Protein AF-A0A1I5MAY7-F1 (afdb_monomer)

Sequence (101 aa):
MLLPGTEEQGVTHSQCLELLASVEDTIDFFVSGLTYLIHAQSQKAQPDLQLIAQWQAMDSEAFDLQYSLLDASVETYQQVLETYRQRSRELRLVVDRYMAA

Foldseek 3Di:
DAAPCCVVVVNDPVNRVVLVVLLVVLLVLLLVLLVVVLVLQVPDPDHDVVVNVVSVVVNVVSVVVVVVCPRDHPVVSVVSSVVSVVSSVVSVVVSVVSVVD

Secondary structure (DSSP, 8-state):
-PPTTTTTTT--HHHHHHHHHHHHHHHHHHHHHHHHHHHHHHTSSS--HHHHHHHHHHHHHHHHHHHHTTT--HHHHHHHHHHHHHHHHHHHHHHHHHHT-

Organism: NCBI:txid289003

Radius of gyration: 16.2 Å; Cα contacts (8 Å, |Δi|>4): 71; chains: 1; bounding box: 39×17×43 Å

Mean predicted aligned error: 3.76 Å

Solvent-accessible surface area (backbone atoms only — not comparable to full-atom values): 5623 Å² total; per-residue (Å²): 137,80,53,50,64,27,79,85,68,69,50,48,71,65,57,50,50,52,49,53,52,52,34,51,56,37,49,52,52,37,44,51,50,41,54,49,47,43,52,58,44,64,68,40,99,75,53,58,64,68,60,38,50,52,44,51,50,54,44,50,53,54,55,55,45,61,66,64,48,78,83,38,36,48,66,55,52,52,53,49,36,55,53,38,50,52,52,35,56,57,48,46,62,53,50,54,54,63,76,76,105

pLDDT: mean 93.21, std 6.05, range [62.72, 98.31]

Nearest PDB structures (foldseek):
  2odm-assembly1_A  TM=4.596E-01  e=2.972E+00  Staphylococcus aureus subsp. aureus MW2
  4atm-assembly1_A-2  TM=4.513E-01  e=3.147E+00  Homo sapiens

Structure (mmCIF, N/CA/C/O backbone):
data_AF-A0A1I5MAY7-F1
#
_entry.id   AF-A0A1I5MAY7-F1
#
loop_
_atom_site.group_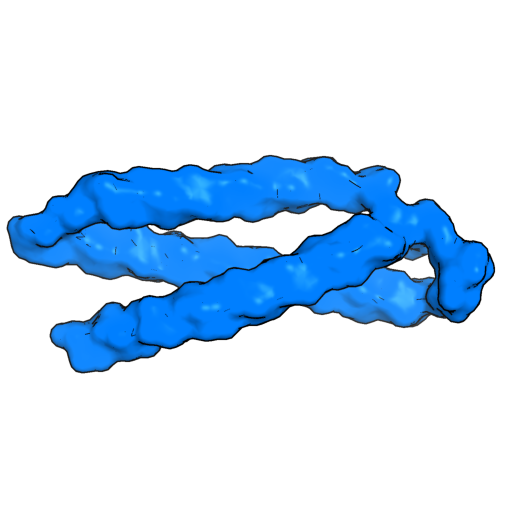PDB
_atom_site.id
_atom_site.type_symbol
_atom_site.label_atom_id
_atom_site.label_alt_id
_atom_site.label_comp_id
_atom_site.label_asym_id
_atom_site.label_entity_id
_atom_site.label_seq_id
_atom_site.pdbx_PDB_ins_code
_atom_site.Cartn_x
_atom_site.Cartn_y
_atom_site.Cartn_z
_atom_site.occupancy
_atom_site.B_iso_or_equiv
_atom_site.auth_seq_id
_atom_site.auth_comp_id
_atom_site.auth_asym_id
_atom_site.auth_atom_id
_atom_site.pdbx_PDB_model_num
ATOM 1 N N . MET A 1 1 ? -7.350 -6.923 22.723 1.00 62.72 1 MET A N 1
ATOM 2 C CA . MET A 1 1 ? -7.081 -5.471 22.728 1.00 62.72 1 MET A CA 1
ATOM 3 C C . MET A 1 1 ? -8.196 -4.796 21.946 1.00 62.72 1 MET A C 1
ATOM 5 O O . MET A 1 1 ? -8.548 -5.317 20.895 1.00 62.72 1 MET A O 1
ATOM 9 N N . LEU A 1 2 ? -8.819 -3.749 22.486 1.00 76.56 2 LEU A N 1
ATOM 10 C CA . LEU A 1 2 ? -9.789 -2.921 21.761 1.00 76.56 2 LEU A CA 1
ATOM 11 C C . LEU A 1 2 ? -9.076 -1.629 21.367 1.00 76.56 2 LEU A C 1
ATOM 13 O O . LEU A 1 2 ? -8.377 -1.055 22.200 1.00 76.56 2 LEU A O 1
ATOM 17 N N . LEU A 1 3 ? -9.223 -1.208 20.113 1.00 82.38 3 LEU A N 1
ATOM 18 C CA . LEU A 1 3 ? -8.671 0.060 19.648 1.00 82.38 3 LEU A CA 1
ATOM 19 C C . LEU A 1 3 ? -9.374 1.244 20.345 1.00 82.38 3 LEU A C 1
ATOM 21 O O . LEU A 1 3 ? -10.572 1.154 20.655 1.00 82.38 3 LEU A O 1
ATOM 25 N N . PRO A 1 4 ? -8.676 2.370 20.572 1.00 86.81 4 PRO A N 1
ATOM 26 C CA . PRO A 1 4 ? -9.302 3.611 21.019 1.00 86.81 4 PRO A CA 1
ATOM 27 C C . PRO A 1 4 ? -10.483 4.015 20.116 1.00 86.81 4 PRO A C 1
ATOM 29 O O . PRO A 1 4 ? -10.396 3.922 18.891 1.00 86.81 4 PRO A O 1
ATOM 32 N N . GLY A 1 5 ? -11.595 4.456 20.715 1.00 82.44 5 GLY A N 1
ATOM 33 C CA . GLY A 1 5 ? -12.808 4.876 19.991 1.00 82.44 5 GLY A CA 1
ATOM 34 C C . GLY A 1 5 ? -13.773 3.746 19.596 1.00 82.44 5 GLY A C 1
ATOM 35 O O . GLY A 1 5 ? -14.810 4.012 18.992 1.00 82.44 5 GLY A O 1
ATOM 36 N N . THR A 1 6 ? -13.480 2.488 19.956 1.00 82.88 6 THR A N 1
ATOM 37 C CA . THR A 1 6 ? -14.380 1.341 19.701 1.00 82.88 6 THR A CA 1
ATOM 38 C C . THR A 1 6 ? -15.768 1.512 20.328 1.00 82.88 6 THR A C 1
ATOM 40 O O . THR A 1 6 ? -16.764 1.232 19.666 1.00 82.88 6 THR A O 1
ATOM 43 N N . GLU A 1 7 ? -15.854 2.003 21.568 1.00 79.38 7 GLU A N 1
ATOM 44 C CA . GLU A 1 7 ? -17.130 2.198 22.279 1.00 79.38 7 GLU A CA 1
ATOM 45 C C . GLU A 1 7 ? -18.003 3.283 21.631 1.00 79.38 7 GLU A C 1
ATOM 47 O O . GLU A 1 7 ? -19.201 3.083 21.441 1.00 79.38 7 GLU A O 1
ATOM 52 N N . GLU A 1 8 ? -17.395 4.402 21.231 1.00 84.69 8 GLU A N 1
ATOM 53 C CA . GLU A 1 8 ? -18.079 5.543 20.604 1.00 84.69 8 GLU A CA 1
ATOM 54 C C . GLU A 1 8 ? -18.667 5.186 19.235 1.00 84.69 8 GLU A C 1
ATOM 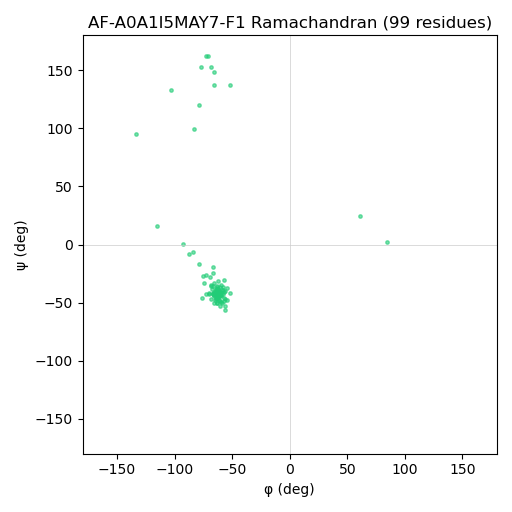56 O O . GLU A 1 8 ? -19.733 5.672 18.859 1.00 84.69 8 GLU A O 1
ATOM 61 N N . GLN A 1 9 ? -17.992 4.297 18.503 1.00 82.50 9 GLN A N 1
ATOM 62 C CA . GLN A 1 9 ? -18.430 3.817 17.195 1.00 82.50 9 GLN A CA 1
ATOM 63 C C . GLN A 1 9 ? -19.273 2.532 17.260 1.00 82.50 9 GLN A C 1
ATOM 65 O O . GLN A 1 9 ? -19.680 2.012 16.220 1.00 82.50 9 GLN A O 1
ATOM 70 N N . GLY A 1 10 ? -19.535 1.992 18.457 1.00 86.00 10 GLY A N 1
ATOM 71 C CA . GLY A 1 10 ? -20.259 0.728 18.624 1.00 86.00 10 GLY A CA 1
ATOM 72 C C . GLY A 1 10 ? -19.562 -0.472 17.967 1.00 86.00 10 GLY A C 1
ATOM 73 O O . GLY A 1 10 ? -20.223 -1.445 17.601 1.00 86.00 10 GLY A O 1
ATOM 74 N N . VAL A 1 11 ? -18.239 -0.402 17.789 1.00 87.62 11 VAL A N 1
ATOM 75 C CA . VAL A 1 11 ? -17.436 -1.449 17.152 1.00 87.62 11 VAL A CA 1
ATOM 76 C C . VAL A 1 11 ? -17.191 -2.570 18.153 1.00 87.62 11 VAL A C 1
ATOM 78 O O . VAL A 1 11 ? -16.592 -2.385 19.213 1.00 87.62 11 VAL A O 1
ATOM 81 N N . THR A 1 12 ? -17.642 -3.767 17.799 1.00 90.94 12 THR A N 1
ATOM 82 C CA . THR A 1 12 ? -17.429 -4.974 18.603 1.00 90.94 12 THR A CA 1
ATOM 83 C C . THR A 1 12 ? -15.968 -5.427 18.568 1.00 90.94 12 THR A C 1
ATOM 85 O O . THR A 1 12 ? -15.201 -5.090 17.665 1.00 90.94 12 THR A O 1
ATOM 88 N N . HIS A 1 13 ? -15.575 -6.270 19.527 1.00 88.31 13 HIS A N 1
ATOM 89 C CA . HIS A 1 13 ? -14.219 -6.818 19.557 1.00 88.31 13 HIS A CA 1
ATOM 90 C C . HIS A 1 13 ? -13.856 -7.602 18.284 1.00 88.31 13 HIS A C 1
ATOM 92 O O . HIS A 1 13 ? -12.743 -7.457 17.788 1.00 88.31 13 HIS A O 1
ATOM 98 N N . SER A 1 14 ? -14.787 -8.381 17.721 1.00 90.81 14 SER A N 1
ATOM 99 C CA . SER A 1 14 ? -14.547 -9.128 16.479 1.00 90.81 14 SER A CA 1
ATOM 100 C C . SER A 1 14 ? -14.347 -8.202 15.282 1.00 90.81 14 SER A C 1
ATOM 102 O O . SER A 1 14 ? -13.397 -8.389 14.532 1.00 90.81 14 SER A O 1
ATOM 104 N N . GLN A 1 15 ? -15.167 -7.155 15.149 1.00 92.38 15 GLN A N 1
ATOM 105 C CA . GLN A 1 15 ? -15.007 -6.153 14.088 1.00 92.38 15 GLN A CA 1
ATOM 106 C C . GLN A 1 15 ? -13.676 -5.400 14.208 1.00 92.38 15 GLN A C 1
ATOM 108 O O . GLN A 1 15 ? -13.048 -5.085 13.202 1.00 92.38 15 GLN A O 1
ATOM 113 N N . CYS A 1 16 ? -13.217 -5.143 15.436 1.00 91.62 16 CYS A N 1
ATOM 114 C CA . CYS A 1 16 ? -11.902 -4.560 15.679 1.00 91.62 16 CYS A CA 1
ATOM 115 C C . CYS A 1 16 ? -10.773 -5.483 15.186 1.00 91.62 16 CYS A C 1
ATOM 117 O O . CYS A 1 16 ? -9.840 -5.007 14.550 1.00 91.62 16 CYS A O 1
ATOM 119 N N . LEU A 1 17 ? -10.859 -6.792 15.446 1.00 92.38 17 LEU A N 1
ATOM 120 C CA . LEU A 1 17 ? -9.868 -7.765 14.967 1.00 92.38 17 LEU A CA 1
ATOM 121 C C . LEU A 1 17 ? -9.885 -7.903 13.439 1.00 92.38 17 LEU A C 1
ATOM 123 O O . LEU A 1 17 ? -8.826 -7.939 12.822 1.00 92.38 17 LEU A O 1
ATOM 127 N N . GLU A 1 18 ? -11.068 -7.932 12.825 1.00 95.19 18 GLU A N 1
ATOM 128 C CA . GLU A 1 18 ? -11.214 -7.966 11.364 1.00 95.19 18 GLU A CA 1
ATOM 129 C C . GLU A 1 18 ? -10.631 -6.715 10.699 1.00 95.19 18 GLU A C 1
ATOM 131 O O . GLU A 1 18 ? -10.009 -6.814 9.641 1.00 95.19 18 GLU A O 1
ATOM 136 N N . LEU A 1 19 ? -10.806 -5.542 11.318 1.00 95.12 19 LEU A N 1
ATOM 137 C CA . LEU A 1 19 ? -10.225 -4.289 10.842 1.00 95.12 19 LEU A CA 1
ATOM 138 C C . LEU A 1 19 ? -8.694 -4.317 10.912 1.00 95.12 19 LEU A C 1
ATOM 140 O O . LEU A 1 19 ? -8.050 -3.977 9.923 1.00 95.12 19 LEU A O 1
ATOM 144 N N . LEU A 1 20 ? -8.128 -4.748 12.047 1.00 93.31 20 LEU A N 1
ATOM 145 C CA . LEU A 1 20 ? -6.680 -4.903 12.222 1.00 93.31 20 LEU A CA 1
ATOM 146 C C . LEU A 1 20 ? -6.095 -5.834 11.155 1.00 93.31 20 LEU A C 1
ATOM 148 O O . LEU A 1 20 ? -5.205 -5.423 10.414 1.00 93.31 20 LEU A O 1
ATOM 152 N N . ALA A 1 21 ? -6.664 -7.036 11.020 1.00 94.38 21 ALA A N 1
ATOM 153 C CA . ALA A 1 21 ? -6.230 -8.018 10.029 1.00 94.38 21 ALA A CA 1
ATOM 154 C C . ALA A 1 21 ? -6.370 -7.484 8.596 1.00 94.38 21 ALA A C 1
ATOM 156 O O . ALA A 1 21 ? -5.467 -7.628 7.784 1.00 94.38 21 ALA A O 1
ATOM 157 N N . SER A 1 22 ? -7.472 -6.792 8.288 1.00 96.25 22 SER A N 1
ATOM 158 C CA . SER A 1 22 ? -7.675 -6.202 6.960 1.00 96.25 22 SER A CA 1
ATOM 159 C C . SER A 1 22 ? -6.639 -5.129 6.630 1.00 96.25 22 SER A C 1
ATOM 161 O O . SER A 1 22 ? -6.249 -5.004 5.468 1.00 96.25 22 SER A O 1
ATOM 163 N N . VAL A 1 23 ? -6.240 -4.313 7.611 1.00 95.94 23 VAL A N 1
ATOM 164 C CA . VAL A 1 23 ? -5.200 -3.291 7.428 1.00 95.94 23 VAL A CA 1
ATOM 165 C C . VAL A 1 23 ? -3.845 -3.948 7.209 1.00 95.94 23 VAL A C 1
ATOM 167 O O . VAL A 1 23 ? -3.175 -3.585 6.245 1.00 95.94 23 VAL A O 1
ATOM 170 N N . GLU A 1 24 ? -3.488 -4.930 8.037 1.00 94.06 24 GLU A N 1
ATOM 171 C CA . GLU A 1 24 ? -2.252 -5.709 7.905 1.00 94.06 24 GLU A CA 1
ATOM 172 C C . GLU A 1 24 ? -2.162 -6.366 6.520 1.00 94.06 24 GLU A C 1
ATOM 174 O O . GLU A 1 24 ? -1.273 -6.020 5.745 1.00 94.06 24 GLU A O 1
ATOM 179 N N . ASP A 1 25 ? -3.163 -7.165 6.132 1.00 95.75 25 ASP A N 1
ATOM 180 C CA . ASP A 1 25 ? -3.216 -7.839 4.827 1.00 95.75 25 ASP A CA 1
ATOM 181 C C . ASP A 1 25 ? -3.112 -6.853 3.648 1.00 95.75 25 ASP A C 1
ATOM 183 O O . ASP A 1 25 ? -2.476 -7.131 2.627 1.00 95.75 25 ASP A O 1
ATOM 187 N N . THR A 1 26 ? -3.763 -5.688 3.757 1.00 97.06 26 THR A N 1
ATOM 188 C CA . THR A 1 26 ? -3.760 -4.688 2.679 1.00 97.06 26 THR A CA 1
ATOM 189 C C . THR A 1 26 ? -2.400 -3.996 2.562 1.00 97.06 26 THR A C 1
ATOM 191 O O . THR A 1 26 ? -1.928 -3.7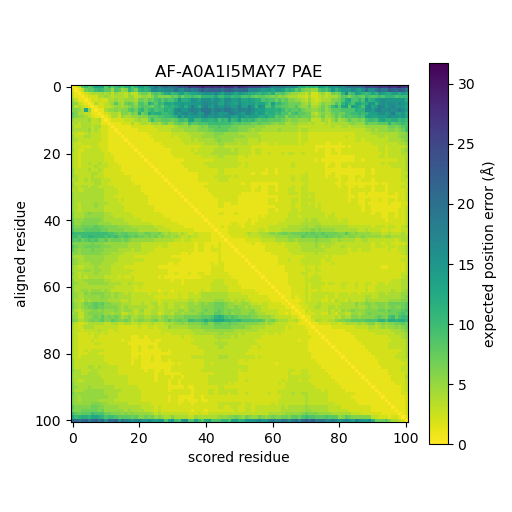80 1.442 1.00 97.06 26 THR A O 1
ATOM 194 N N . ILE A 1 27 ? -1.769 -3.637 3.684 1.00 96.00 27 ILE A N 1
ATOM 195 C CA . ILE A 1 27 ? -0.433 -3.025 3.684 1.00 96.00 27 ILE A CA 1
ATOM 196 C C . ILE A 1 27 ? 0.605 -4.041 3.199 1.00 96.00 27 ILE A C 1
ATOM 198 O O . ILE A 1 27 ? 1.416 -3.703 2.338 1.00 96.00 27 ILE A O 1
ATOM 202 N N . ASP A 1 28 ? 0.530 -5.292 3.649 1.00 94.81 28 ASP A N 1
ATOM 203 C CA . ASP A 1 28 ? 1.449 -6.354 3.232 1.00 94.81 28 ASP A CA 1
ATOM 204 C C . ASP A 1 28 ? 1.346 -6.649 1.734 1.00 94.81 28 ASP A C 1
ATOM 206 O O . ASP A 1 28 ? 2.365 -6.806 1.049 1.00 94.81 28 ASP A O 1
ATOM 210 N N . PHE A 1 29 ? 0.126 -6.664 1.186 1.00 95.38 29 PHE A N 1
ATOM 211 C CA . PHE A 1 29 ? -0.080 -6.780 -0.257 1.00 95.38 29 PHE A CA 1
ATOM 212 C C . PHE A 1 29 ? 0.569 -5.614 -1.018 1.00 95.38 29 PHE A C 1
ATOM 214 O O . PHE A 1 29 ? 1.228 -5.824 -2.041 1.00 95.38 29 PHE A O 1
ATOM 221 N N . PHE A 1 30 ? 0.406 -4.388 -0.518 1.00 97.25 30 PHE A N 1
ATOM 222 C CA . PHE A 1 30 ? 0.988 -3.189 -1.117 1.00 97.25 30 PHE A CA 1
ATOM 223 C C . PHE A 1 30 ? 2.525 -3.222 -1.103 1.00 97.25 30 PHE A C 1
ATOM 225 O O . PHE A 1 30 ? 3.150 -3.062 -2.155 1.00 97.25 30 PHE A O 1
ATOM 232 N N . VAL A 1 31 ? 3.129 -3.505 0.053 1.00 96.75 31 VAL A N 1
ATOM 233 C CA . VAL A 1 31 ? 4.586 -3.629 0.248 1.00 96.75 31 VAL A CA 1
ATOM 234 C C . VAL A 1 31 ? 5.170 -4.739 -0.627 1.00 96.75 31 VAL A C 1
ATOM 236 O O . VAL A 1 31 ? 6.168 -4.542 -1.325 1.00 96.75 31 VAL A O 1
ATOM 239 N N . SER A 1 32 ? 4.506 -5.896 -0.685 1.00 96.62 32 SER A N 1
ATOM 240 C CA . SER A 1 32 ? 4.929 -7.008 -1.545 1.00 96.62 32 SER A CA 1
ATOM 241 C C . SER A 1 32 ? 4.901 -6.627 -3.029 1.00 96.62 32 SER A C 1
ATOM 243 O O . SER A 1 32 ? 5.825 -6.956 -3.780 1.00 96.62 32 SER A O 1
ATOM 245 N N . GLY A 1 33 ? 3.871 -5.890 -3.458 1.00 97.75 33 GLY A N 1
ATOM 246 C CA . GLY A 1 33 ? 3.775 -5.359 -4.817 1.00 97.75 33 GLY A CA 1
ATOM 247 C C . GLY A 1 33 ? 4.901 -4.376 -5.148 1.00 97.75 33 GLY A C 1
ATOM 248 O O . GLY A 1 33 ? 5.508 -4.482 -6.216 1.00 97.75 33 GLY A O 1
ATOM 249 N N . LEU A 1 34 ? 5.225 -3.459 -4.231 1.00 98.19 34 LEU A N 1
ATOM 250 C CA . LEU A 1 34 ? 6.336 -2.514 -4.394 1.00 98.19 34 LEU A CA 1
ATOM 251 C C . LEU A 1 34 ? 7.677 -3.239 -4.471 1.00 98.19 34 LEU A C 1
ATOM 253 O O . LEU A 1 34 ? 8.458 -2.979 -5.385 1.00 98.19 34 LEU A O 1
ATOM 257 N N . THR A 1 35 ? 7.910 -4.197 -3.575 1.00 97.75 35 THR A N 1
ATOM 258 C CA . THR A 1 35 ? 9.123 -5.024 -3.560 1.00 97.75 35 THR A CA 1
ATOM 259 C C . THR A 1 35 ? 9.321 -5.734 -4.899 1.00 97.75 35 THR A C 1
ATOM 261 O O . THR A 1 35 ? 10.412 -5.683 -5.478 1.00 97.75 35 THR A O 1
ATOM 264 N N . TYR A 1 36 ? 8.259 -6.344 -5.437 1.00 97.75 36 TYR A N 1
ATOM 265 C CA . TYR A 1 36 ? 8.295 -6.963 -6.762 1.00 97.75 36 TYR A CA 1
ATOM 266 C C . TYR A 1 36 ? 8.645 -5.949 -7.858 1.00 97.75 36 TYR A C 1
ATOM 268 O O . TYR A 1 36 ? 9.542 -6.206 -8.661 1.00 97.75 36 TYR A O 1
ATOM 276 N N . LEU A 1 37 ? 7.974 -4.794 -7.890 1.00 98.12 37 LEU A N 1
ATOM 277 C CA . LEU A 1 37 ? 8.194 -3.772 -8.916 1.00 98.12 37 LEU A CA 1
ATOM 278 C C . LEU A 1 37 ? 9.613 -3.198 -8.873 1.00 98.12 37 LEU A C 1
ATOM 280 O O . LEU A 1 37 ? 10.257 -3.084 -9.918 1.00 98.12 37 LEU A O 1
ATOM 284 N N . ILE A 1 38 ? 10.124 -2.894 -7.679 1.00 98.25 38 ILE A N 1
ATOM 285 C CA . ILE A 1 38 ? 11.502 -2.437 -7.461 1.00 98.25 38 ILE A CA 1
ATOM 286 C C . ILE A 1 38 ? 12.482 -3.472 -8.007 1.00 98.25 38 ILE A C 1
ATOM 288 O O . ILE A 1 38 ? 13.384 -3.125 -8.777 1.00 98.25 38 ILE A O 1
ATOM 292 N N . HIS A 1 39 ? 12.289 -4.746 -7.653 1.00 97.81 39 HIS A N 1
ATOM 293 C CA . HIS A 1 39 ? 13.132 -5.825 -8.147 1.00 97.81 39 HIS A CA 1
ATOM 294 C C . HIS A 1 39 ? 13.070 -5.924 -9.677 1.00 97.81 39 HIS A C 1
ATOM 296 O O . HIS A 1 39 ? 14.104 -5.855 -10.339 1.00 97.81 39 HIS A O 1
ATOM 302 N N . ALA A 1 40 ? 11.870 -6.014 -10.252 1.00 97.25 40 ALA A N 1
ATOM 303 C CA . ALA A 1 40 ? 11.671 -6.183 -11.688 1.00 97.25 40 ALA A CA 1
ATOM 304 C C . ALA A 1 40 ? 12.224 -5.001 -12.502 1.00 97.25 40 ALA A C 1
ATOM 306 O O . ALA A 1 40 ? 12.858 -5.199 -13.539 1.00 97.25 40 ALA A O 1
ATOM 307 N N . GLN A 1 41 ? 12.046 -3.765 -12.028 1.00 97.75 41 GLN A N 1
ATOM 308 C CA . GLN A 1 41 ? 12.594 -2.581 -12.689 1.00 97.75 41 GLN A CA 1
ATOM 309 C C . GLN A 1 41 ? 14.119 -2.515 -12.607 1.00 97.75 41 GLN A C 1
ATOM 311 O O . GLN A 1 41 ? 14.758 -2.099 -13.574 1.00 97.75 41 GLN A O 1
ATOM 316 N N . SER A 1 42 ? 14.699 -2.974 -11.498 1.00 97.06 42 SER A N 1
ATOM 317 C CA . SER A 1 42 ? 16.155 -3.051 -11.326 1.00 97.06 42 SER A CA 1
ATOM 318 C C . SER A 1 42 ? 16.812 -4.066 -12.268 1.00 97.06 42 SER A C 1
ATOM 320 O O . SER A 1 42 ? 17.985 -3.913 -12.591 1.00 97.06 42 SER A O 1
ATOM 322 N N . GLN A 1 43 ? 16.071 -5.079 -12.734 1.00 96.44 43 GLN A N 1
ATOM 323 C CA . GLN A 1 43 ? 16.571 -6.103 -13.665 1.00 96.44 43 GLN A CA 1
ATOM 324 C C . GLN A 1 43 ? 16.507 -5.689 -15.145 1.00 96.44 43 GLN A C 1
ATOM 326 O O . GLN A 1 43 ? 16.988 -6.423 -16.011 1.00 96.44 43 GLN A O 1
ATOM 331 N N . LYS A 1 44 ? 15.914 -4.536 -15.483 1.00 95.62 44 LYS A N 1
ATOM 332 C CA . LYS A 1 44 ? 15.856 -4.081 -16.880 1.00 95.62 44 LYS A CA 1
ATOM 333 C C . LYS A 1 44 ? 17.242 -3.700 -17.399 1.00 95.62 44 LYS A C 1
ATOM 335 O O . LYS A 1 44 ? 18.090 -3.227 -16.654 1.00 95.62 44 LYS A O 1
ATOM 340 N N . ALA A 1 45 ? 17.436 -3.810 -18.717 1.00 95.62 45 ALA A N 1
ATOM 341 C CA . ALA A 1 45 ? 18.683 -3.407 -19.379 1.00 95.62 45 ALA A CA 1
ATOM 342 C C . ALA A 1 45 ? 19.056 -1.932 -19.121 1.00 95.62 45 ALA A C 1
ATOM 344 O O . ALA A 1 45 ? 20.234 -1.587 -19.089 1.00 95.62 45 ALA A O 1
ATOM 345 N N . GLN A 1 46 ? 18.051 -1.071 -18.934 1.00 95.69 46 GLN A N 1
ATOM 346 C CA . GLN A 1 46 ? 18.202 0.308 -18.473 1.00 95.69 46 GLN A CA 1
ATOM 347 C C . GLN A 1 46 ? 17.171 0.570 -17.365 1.00 95.69 46 GLN A C 1
ATOM 349 O O . GLN A 1 46 ? 16.008 0.851 -17.672 1.00 95.69 46 GLN A O 1
ATOM 354 N N . PRO A 1 47 ? 17.554 0.422 -16.085 1.00 96.12 47 PRO A N 1
ATOM 355 C CA . PRO A 1 47 ? 16.661 0.689 -14.965 1.00 96.12 47 PRO A CA 1
ATOM 356 C C . PRO A 1 47 ? 16.290 2.172 -14.873 1.00 96.12 47 PRO A C 1
ATOM 358 O O . PRO A 1 47 ? 17.145 3.050 -14.982 1.00 96.12 47 PRO A O 1
ATOM 361 N N . ASP A 1 48 ? 15.016 2.444 -14.604 1.00 97.81 48 ASP A N 1
ATOM 362 C CA . ASP A 1 48 ? 14.562 3.783 -14.208 1.00 97.81 48 ASP A CA 1
ATOM 363 C C . ASP A 1 48 ? 14.792 3.969 -12.706 1.00 97.81 48 ASP A C 1
ATOM 365 O O . ASP A 1 48 ? 14.020 3.486 -11.874 1.00 97.81 48 ASP A O 1
ATOM 369 N N . LEU A 1 49 ? 15.889 4.646 -12.370 1.00 97.44 49 LEU A N 1
ATOM 370 C CA . LEU A 1 49 ? 16.290 4.882 -10.985 1.00 97.44 49 LEU A CA 1
ATOM 371 C C . LEU A 1 49 ? 15.355 5.852 -10.253 1.00 97.44 49 LEU A C 1
ATOM 373 O O . LEU A 1 49 ? 15.229 5.750 -9.035 1.00 97.44 49 LEU A O 1
ATOM 377 N N . GLN A 1 50 ? 14.695 6.772 -10.964 1.00 97.94 50 GLN A N 1
ATOM 378 C CA . GLN A 1 50 ? 13.734 7.681 -10.333 1.00 97.94 50 GLN A CA 1
ATOM 379 C C . GLN A 1 50 ? 12.485 6.918 -9.908 1.00 97.94 50 GLN A C 1
ATOM 381 O O . GLN A 1 50 ? 12.005 7.101 -8.790 1.00 97.94 50 GLN A O 1
ATOM 386 N N . LEU A 1 51 ? 12.005 6.017 -10.766 1.00 97.06 51 LEU A N 1
ATOM 387 C CA . LEU A 1 51 ? 10.855 5.174 -10.458 1.00 97.06 51 LEU A CA 1
ATOM 388 C C . LEU A 1 51 ? 11.150 4.201 -9.304 1.00 97.06 51 LEU A C 1
ATOM 390 O O . LEU A 1 51 ? 10.324 4.041 -8.409 1.00 97.06 51 LEU A O 1
ATOM 394 N N . ILE A 1 52 ? 12.350 3.608 -9.278 1.00 98.06 52 ILE A N 1
ATOM 395 C CA . ILE A 1 52 ? 12.794 2.765 -8.156 1.00 98.06 52 ILE A CA 1
ATOM 396 C C . ILE A 1 52 ? 12.822 3.566 -6.850 1.00 98.06 52 ILE A C 1
ATOM 398 O O . ILE A 1 52 ? 12.262 3.113 -5.854 1.00 98.06 52 ILE A O 1
ATOM 402 N N . ALA A 1 53 ? 13.421 4.761 -6.853 1.00 98.19 53 ALA A N 1
ATOM 403 C CA . ALA A 1 53 ? 13.486 5.608 -5.663 1.00 98.19 53 ALA A CA 1
ATOM 404 C C . ALA A 1 53 ? 12.089 6.024 -5.174 1.00 98.19 53 ALA A C 1
ATOM 406 O O . ALA A 1 53 ? 11.839 6.048 -3.970 1.00 98.19 53 ALA A O 1
ATOM 407 N N . GLN A 1 54 ? 11.161 6.303 -6.095 1.00 98.06 54 GLN A N 1
ATOM 408 C CA . GLN A 1 54 ? 9.772 6.607 -5.752 1.00 98.06 54 GLN A CA 1
ATOM 409 C C . GLN A 1 54 ? 9.100 5.429 -5.037 1.00 98.06 54 GLN A C 1
ATOM 411 O O . GLN A 1 54 ? 8.482 5.620 -3.992 1.00 98.06 54 GLN A O 1
ATOM 416 N N . TRP A 1 55 ? 9.235 4.212 -5.563 1.00 98.31 55 TRP A N 1
ATOM 417 C CA . TRP A 1 55 ? 8.651 3.030 -4.927 1.00 98.31 55 TRP A CA 1
ATOM 418 C C . TRP A 1 55 ? 9.306 2.694 -3.588 1.00 98.31 55 TRP A C 1
ATOM 420 O O . TRP A 1 55 ? 8.601 2.300 -2.667 1.00 98.31 55 TRP A O 1
ATOM 430 N N . GLN A 1 56 ? 10.615 2.907 -3.443 1.00 98.00 56 GLN A N 1
ATOM 431 C CA . GLN A 1 56 ? 11.310 2.751 -2.161 1.00 98.00 56 GLN A CA 1
ATOM 432 C C . GLN A 1 56 ? 10.828 3.757 -1.109 1.00 98.00 56 GLN A C 1
ATOM 434 O O . GLN A 1 56 ? 10.690 3.402 0.061 1.00 98.00 56 GLN A O 1
ATOM 439 N N . ALA A 1 57 ? 10.544 4.999 -1.511 1.00 97.69 57 ALA A N 1
ATOM 440 C CA . ALA A 1 57 ? 9.955 5.988 -0.614 1.00 97.69 57 ALA A CA 1
ATOM 441 C C . ALA A 1 57 ? 8.550 5.559 -0.162 1.00 97.69 57 ALA A C 1
ATOM 443 O O . ALA A 1 57 ? 8.253 5.608 1.026 1.00 97.69 57 ALA A O 1
ATOM 444 N N . MET A 1 58 ? 7.720 5.060 -1.085 1.00 97.00 58 MET A N 1
ATOM 445 C CA . MET A 1 58 ? 6.388 4.530 -0.760 1.00 97.00 58 MET A CA 1
ATOM 446 C C . MET A 1 58 ? 6.447 3.305 0.167 1.00 97.00 58 MET A C 1
ATOM 448 O O . MET A 1 58 ? 5.591 3.158 1.035 1.00 97.00 58 MET A O 1
ATOM 452 N N . ASP A 1 59 ? 7.445 2.439 -0.010 1.00 95.00 59 ASP A N 1
ATOM 453 C CA . ASP A 1 59 ? 7.695 1.273 0.846 1.00 95.00 59 ASP A CA 1
ATOM 454 C C . ASP A 1 59 ? 8.090 1.699 2.269 1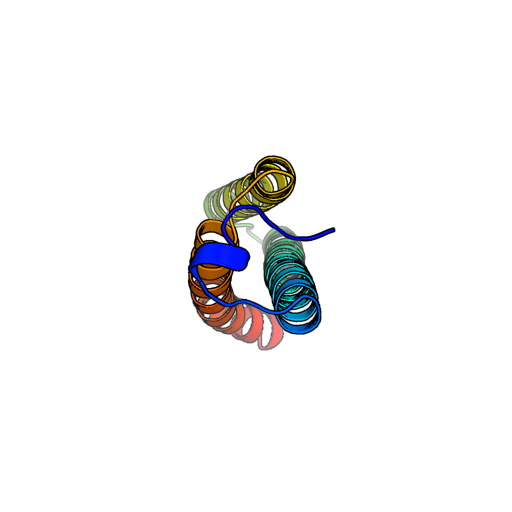.00 95.00 59 ASP A C 1
ATOM 456 O O . ASP A 1 59 ? 7.522 1.225 3.252 1.00 95.00 59 ASP A O 1
ATOM 460 N N . SER A 1 60 ? 8.979 2.692 2.377 1.00 94.50 60 SER A N 1
ATOM 461 C CA . SER A 1 60 ? 9.388 3.265 3.667 1.00 94.50 60 SER A CA 1
ATOM 462 C C . SER A 1 60 ? 8.224 3.964 4.380 1.00 94.50 60 SER A C 1
ATOM 464 O O . SER A 1 60 ? 8.042 3.776 5.578 1.00 94.50 60 SER A O 1
ATOM 466 N N . GLU A 1 61 ? 7.382 4.708 3.651 1.00 94.88 61 GLU A N 1
ATOM 467 C CA . GLU A 1 61 ? 6.158 5.304 4.207 1.00 94.88 61 GLU A CA 1
ATOM 468 C C . GL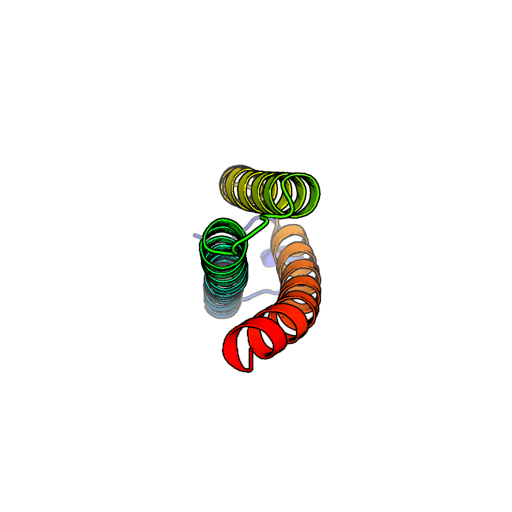U A 1 61 ? 5.199 4.242 4.769 1.00 94.88 61 GLU A C 1
ATOM 470 O O . GLU A 1 61 ? 4.590 4.451 5.820 1.00 94.88 61 GLU A O 1
ATOM 475 N N . ALA A 1 62 ? 5.048 3.106 4.080 1.00 93.25 62 ALA A N 1
ATOM 476 C CA . ALA A 1 62 ? 4.202 2.007 4.539 1.00 93.25 62 ALA A CA 1
ATOM 477 C C . ALA A 1 62 ? 4.764 1.340 5.804 1.00 93.25 62 ALA A C 1
ATOM 479 O O . ALA A 1 62 ? 3.999 1.017 6.715 1.00 93.25 62 ALA A O 1
ATOM 480 N N . PHE A 1 63 ? 6.088 1.197 5.889 1.00 89.00 63 PHE A N 1
ATOM 481 C CA . PHE A 1 63 ? 6.774 0.708 7.084 1.00 89.00 63 PHE A CA 1
ATOM 482 C C . PHE A 1 63 ? 6.580 1.651 8.280 1.00 89.00 63 PHE A C 1
ATOM 484 O O . PHE A 1 63 ? 6.138 1.215 9.344 1.00 89.00 63 PHE A O 1
ATOM 491 N N . ASP A 1 64 ? 6.823 2.953 8.105 1.00 91.06 64 ASP A N 1
ATOM 492 C CA . ASP A 1 64 ? 6.644 3.957 9.163 1.00 91.06 64 ASP A CA 1
ATOM 493 C C . ASP A 1 64 ? 5.188 4.012 9.660 1.00 91.06 64 ASP A C 1
ATOM 495 O O . ASP A 1 64 ? 4.925 4.153 10.862 1.00 91.06 64 ASP A O 1
ATOM 499 N N . LEU A 1 65 ? 4.224 3.839 8.749 1.00 90.50 65 LEU A N 1
ATOM 500 C CA . LEU A 1 65 ? 2.805 3.793 9.088 1.00 90.50 65 LEU A CA 1
ATOM 501 C C . LEU A 1 65 ? 2.478 2.654 10.061 1.00 90.50 65 LEU A C 1
ATOM 503 O O . LEU A 1 65 ? 1.744 2.891 11.023 1.00 90.50 65 LEU A O 1
ATOM 507 N N . GLN A 1 66 ? 3.030 1.452 9.859 1.00 83.12 66 GLN A N 1
ATOM 508 C CA . GLN A 1 66 ? 2.782 0.308 10.748 1.00 83.12 66 GLN A CA 1
ATOM 509 C C . GLN A 1 66 ? 3.175 0.613 12.203 1.00 83.12 66 GLN A C 1
ATOM 511 O O . GLN A 1 66 ? 2.450 0.235 13.123 1.00 83.12 66 GLN A O 1
ATOM 516 N N . TYR A 1 67 ? 4.251 1.374 12.430 1.00 85.06 67 TYR A N 1
ATOM 517 C CA . TYR A 1 67 ? 4.629 1.815 13.779 1.00 85.06 67 TYR A CA 1
ATOM 518 C C . TYR A 1 67 ? 3.659 2.844 14.355 1.00 85.06 67 TYR A C 1
ATOM 520 O O . TYR A 1 67 ? 3.293 2.761 15.527 1.00 85.06 67 TYR A O 1
ATOM 528 N N . SER A 1 68 ? 3.217 3.805 13.541 1.00 87.94 68 SER A N 1
ATOM 529 C CA . SER A 1 68 ? 2.276 4.839 13.991 1.00 87.94 68 SER A CA 1
ATOM 530 C C . SER A 1 68 ? 0.882 4.301 14.340 1.00 87.94 68 SER A C 1
ATOM 532 O O . SER A 1 68 ? 0.137 4.950 15.073 1.00 87.94 68 SER A O 1
ATOM 534 N N . LEU A 1 69 ? 0.531 3.110 13.844 1.00 89.00 69 LEU A N 1
ATOM 535 C CA . LEU A 1 69 ? -0.774 2.492 14.059 1.00 89.00 69 LEU A CA 1
ATOM 536 C C . LEU A 1 69 ? -0.932 1.821 15.431 1.00 89.00 69 LEU A C 1
ATOM 538 O O . LEU A 1 69 ? -2.064 1.565 15.839 1.00 89.00 69 LEU A O 1
ATOM 542 N N . LEU A 1 70 ? 0.156 1.551 16.160 1.00 84.94 70 LEU A N 1
ATOM 543 C CA . 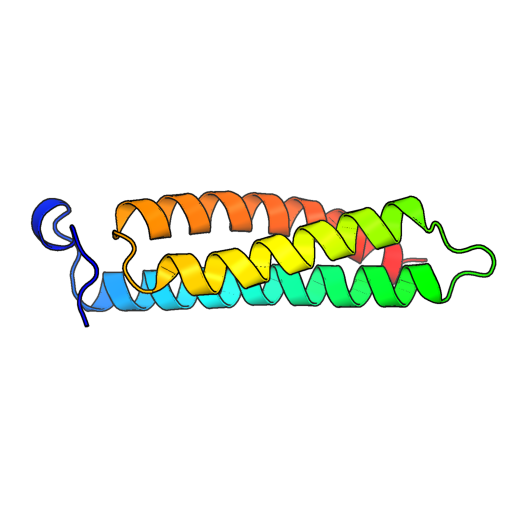LEU A 1 70 ? 0.117 0.773 17.408 1.00 84.94 70 LEU A CA 1
ATOM 544 C C . LEU A 1 70 ? -0.871 1.327 18.451 1.00 84.94 70 LEU A C 1
ATOM 546 O O . LEU A 1 70 ? -1.572 0.546 19.090 1.00 84.94 70 LEU A O 1
ATOM 550 N N . ASP A 1 71 ? -0.986 2.653 18.549 1.00 84.75 71 ASP A N 1
ATOM 551 C CA . ASP A 1 71 ? -1.884 3.347 19.486 1.00 84.75 71 ASP A CA 1
ATOM 552 C C . ASP A 1 71 ? -2.995 4.147 18.775 1.00 84.75 71 ASP A C 1
ATOM 554 O O . ASP A 1 71 ? -3.634 5.024 19.363 1.00 84.75 71 ASP A O 1
ATOM 558 N N . ALA A 1 72 ? -3.223 3.879 17.487 1.00 90.88 72 ALA A N 1
ATOM 559 C CA . ALA A 1 72 ? -4.160 4.642 16.672 1.00 90.88 72 ALA A CA 1
ATOM 560 C C . ALA A 1 72 ? -5.627 4.266 16.941 1.00 90.88 72 ALA A C 1
ATOM 562 O O . ALA A 1 72 ? -5.946 3.145 17.331 1.00 90.88 72 ALA A O 1
ATOM 563 N N . SER A 1 73 ? -6.546 5.208 16.709 1.00 93.25 73 SER A N 1
ATOM 564 C CA . SER A 1 73 ? -7.983 4.978 16.890 1.00 93.25 73 SER A CA 1
ATOM 565 C C . SER A 1 73 ? -8.571 4.077 15.800 1.00 93.25 73 SER A C 1
ATOM 567 O O . SER A 1 73 ? -8.012 3.944 14.710 1.00 93.25 73 SER A O 1
ATOM 569 N N . VAL A 1 74 ? -9.753 3.509 16.060 1.00 92.44 74 VAL A N 1
ATOM 570 C CA . VAL A 1 74 ? -10.529 2.761 15.052 1.00 92.44 74 VAL A CA 1
ATOM 571 C C . VAL A 1 74 ? -10.720 3.569 13.767 1.00 92.44 74 VAL A C 1
ATOM 573 O O . VAL A 1 74 ? -10.583 3.021 12.676 1.00 92.44 74 VAL A O 1
ATOM 576 N N . GLU A 1 75 ? -11.001 4.868 13.887 1.00 93.81 75 GLU A N 1
ATOM 577 C CA . GLU A 1 75 ? -11.174 5.758 12.737 1.00 93.81 75 GLU A CA 1
ATOM 578 C C . GLU A 1 75 ? -9.894 5.848 11.900 1.00 93.81 75 GLU A C 1
ATOM 580 O O . GLU A 1 75 ? -9.945 5.710 10.679 1.00 93.81 75 GLU A O 1
ATOM 585 N N . THR A 1 76 ? -8.733 5.992 12.544 1.00 94.56 76 THR A N 1
ATOM 586 C CA . THR A 1 76 ? -7.446 6.006 11.841 1.00 94.56 76 THR A CA 1
ATOM 587 C C . THR A 1 76 ? -7.213 4.695 11.093 1.00 94.56 76 THR A C 1
ATOM 589 O O . THR A 1 76 ? -6.822 4.718 9.927 1.00 94.56 76 THR A O 1
ATOM 592 N N . TYR A 1 77 ? -7.510 3.547 11.709 1.00 94.56 77 TYR A N 1
ATOM 593 C CA . TYR A 1 77 ? -7.411 2.252 11.029 1.00 94.56 77 TYR A CA 1
ATOM 594 C C . TYR A 1 77 ? -8.359 2.151 9.823 1.00 94.56 77 TYR A C 1
ATOM 596 O O . TYR A 1 77 ? -7.960 1.647 8.773 1.00 94.56 77 TYR A O 1
ATOM 604 N N . GLN A 1 78 ? -9.591 2.658 9.927 1.00 95.25 78 GLN A N 1
ATOM 605 C CA . GLN A 1 78 ? -10.541 2.692 8.806 1.00 95.25 78 GLN A CA 1
ATOM 606 C C . GLN A 1 78 ? -10.036 3.575 7.654 1.00 95.25 78 GLN A C 1
ATOM 608 O O . GLN A 1 78 ? -10.063 3.149 6.497 1.00 95.25 78 GLN A O 1
ATOM 613 N N . GLN A 1 79 ? -9.527 4.770 7.964 1.00 96.19 79 GLN A N 1
ATOM 614 C CA . GLN A 1 79 ? -8.971 5.700 6.974 1.00 96.19 79 GLN A CA 1
ATOM 615 C C . GLN A 1 79 ? -7.739 5.113 6.270 1.00 96.19 79 GLN A C 1
ATOM 617 O O . GLN A 1 79 ? -7.602 5.211 5.044 1.00 96.19 79 GLN A O 1
ATOM 622 N N . VAL A 1 80 ? -6.854 4.460 7.030 1.00 96.06 80 VAL A N 1
ATOM 623 C CA . VAL A 1 80 ? -5.690 3.759 6.478 1.00 96.06 80 VAL A CA 1
ATOM 624 C C . VAL A 1 80 ? -6.126 2.621 5.564 1.00 96.06 80 VAL A C 1
ATOM 626 O O . VAL A 1 80 ? -5.616 2.520 4.446 1.00 96.06 80 VAL A O 1
ATOM 629 N N . LEU A 1 81 ? -7.098 1.811 5.988 1.00 96.88 81 LEU A N 1
ATOM 630 C CA . LEU A 1 81 ? -7.613 0.708 5.182 1.00 96.88 81 LEU A CA 1
ATOM 631 C C . LEU A 1 81 ? -8.140 1.192 3.829 1.00 96.88 81 LEU A C 1
ATOM 633 O O . LEU A 1 81 ? -7.832 0.600 2.796 1.00 96.88 81 LEU A O 1
ATOM 637 N N . GLU A 1 82 ? -8.929 2.265 3.813 1.00 97.62 82 GLU A N 1
ATOM 638 C CA . GLU A 1 82 ? -9.466 2.829 2.573 1.00 97.62 82 GLU A CA 1
ATOM 639 C C . GLU A 1 82 ? -8.353 3.360 1.661 1.00 97.62 82 GLU A C 1
ATOM 641 O O . GLU A 1 82 ? -8.294 3.011 0.476 1.00 97.62 82 GLU A O 1
ATOM 646 N N . THR A 1 83 ? -7.416 4.116 2.236 1.00 96.75 83 THR A N 1
ATOM 647 C CA . THR A 1 83 ? -6.270 4.676 1.511 1.00 96.75 83 THR A CA 1
ATOM 648 C C . THR A 1 83 ? -5.429 3.577 0.866 1.00 96.75 83 THR A C 1
ATOM 650 O O . THR A 1 83 ? -5.144 3.624 -0.335 1.00 96.75 8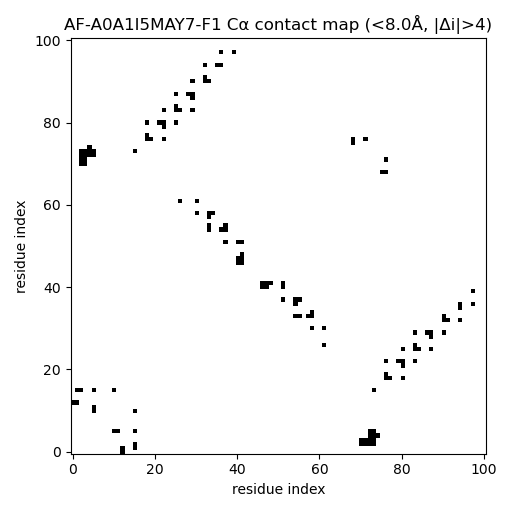3 THR A O 1
ATOM 653 N N . TYR A 1 84 ? -5.055 2.552 1.632 1.00 96.69 84 TYR A N 1
ATOM 654 C CA . TYR A 1 84 ? -4.194 1.481 1.139 1.00 96.69 84 TYR A CA 1
ATOM 655 C C . TYR A 1 84 ? -4.922 0.509 0.220 1.00 96.69 84 TYR A C 1
ATOM 657 O O . TYR A 1 84 ? -4.298 -0.025 -0.696 1.00 96.69 84 TYR A O 1
ATOM 665 N N . ARG A 1 85 ? -6.243 0.336 0.354 1.00 97.38 85 ARG A N 1
ATOM 666 C CA . ARG A 1 85 ? -7.039 -0.391 -0.647 1.00 97.38 85 ARG A CA 1
ATOM 667 C C . ARG A 1 85 ? -6.990 0.302 -1.999 1.00 97.38 85 ARG A C 1
ATOM 669 O O . ARG A 1 85 ? -6.806 -0.372 -3.014 1.00 97.38 85 ARG A O 1
ATOM 676 N N . GLN A 1 86 ? -7.143 1.624 -2.027 1.00 97.50 86 GLN A N 1
ATOM 677 C CA . GLN A 1 86 ? -7.069 2.378 -3.275 1.00 97.50 86 GLN A CA 1
ATOM 678 C C . GLN A 1 86 ? -5.661 2.317 -3.877 1.00 97.50 86 GLN A C 1
ATOM 680 O O . GLN A 1 86 ? -5.511 1.909 -5.031 1.00 97.50 86 GLN A O 1
ATOM 685 N N . ARG A 1 87 ? -4.627 2.604 -3.075 1.00 96.75 87 ARG A N 1
ATOM 686 C CA . ARG A 1 87 ? -3.222 2.507 -3.508 1.00 96.75 87 ARG A CA 1
ATOM 687 C C . ARG A 1 87 ? -2.869 1.106 -4.017 1.00 96.75 87 ARG A C 1
ATOM 689 O O . ARG A 1 87 ? -2.221 0.976 -5.048 1.00 96.75 87 ARG A O 1
ATOM 696 N N . SER A 1 88 ? -3.351 0.054 -3.357 1.00 96.38 88 SER A N 1
ATOM 697 C CA . SER A 1 88 ? -3.141 -1.338 -3.781 1.00 96.38 88 SER A CA 1
ATOM 698 C C . SER A 1 88 ? -3.794 -1.660 -5.122 1.00 96.38 88 SER A C 1
ATOM 700 O O . SER A 1 88 ? -3.211 -2.378 -5.933 1.00 96.38 88 SER A O 1
ATOM 702 N N . ARG A 1 89 ? -4.996 -1.131 -5.391 1.00 96.56 89 ARG A N 1
ATOM 703 C CA . ARG A 1 89 ? -5.662 -1.304 -6.694 1.00 96.56 89 ARG A CA 1
ATOM 704 C C . ARG A 1 89 ? -4.871 -0.637 -7.812 1.00 96.56 89 ARG A C 1
ATOM 706 O O . ARG A 1 89 ? -4.688 -1.241 -8.864 1.00 96.56 89 ARG A O 1
ATOM 713 N N . GLU A 1 90 ? -4.390 0.579 -7.576 1.00 96.56 90 GLU A N 1
ATOM 714 C CA . GLU A 1 90 ? -3.556 1.313 -8.532 1.00 96.56 90 GLU A CA 1
ATOM 715 C C . GLU A 1 90 ? -2.226 0.596 -8.775 1.00 96.56 90 GLU A C 1
ATOM 717 O O . GLU A 1 90 ? -1.842 0.375 -9.925 1.00 96.56 90 GLU A O 1
ATOM 722 N N . LEU A 1 91 ? -1.567 0.153 -7.701 1.00 97.06 91 LEU A N 1
ATOM 723 C CA . LEU A 1 91 ? -0.316 -0.595 -7.765 1.00 97.06 91 LEU A CA 1
ATOM 724 C C . LEU A 1 91 ? -0.475 -1.900 -8.548 1.00 97.06 91 LEU A C 1
ATOM 726 O O . LEU A 1 91 ? 0.371 -2.226 -9.379 1.00 97.06 91 LEU A O 1
ATOM 730 N N . ARG A 1 92 ? -1.583 -2.622 -8.344 1.00 95.94 92 ARG A N 1
ATOM 731 C CA . ARG A 1 92 ? -1.868 -3.876 -9.050 1.00 95.94 92 ARG A CA 1
ATOM 732 C C . ARG A 1 92 ? -1.889 -3.700 -10.567 1.00 95.94 92 ARG A C 1
ATOM 734 O O . ARG A 1 92 ? -1.332 -4.530 -11.272 1.00 95.94 92 ARG A O 1
ATOM 741 N N . LEU A 1 93 ? -2.439 -2.592 -11.068 1.00 96.75 93 LEU A N 1
ATOM 742 C CA . LEU A 1 93 ? -2.419 -2.294 -12.505 1.00 96.75 93 LEU A CA 1
ATOM 743 C C . LEU A 1 93 ? -0.994 -2.133 -13.048 1.00 96.75 93 LEU A C 1
ATOM 745 O O . LEU A 1 93 ? -0.742 -2.425 -14.217 1.00 96.75 93 LEU A O 1
ATOM 749 N N . VAL A 1 94 ? -0.064 -1.647 -12.224 1.00 96.88 94 VAL A N 1
ATOM 750 C CA . VAL A 1 94 ? 1.353 -1.536 -12.587 1.00 96.88 94 VAL A CA 1
ATOM 751 C C . VAL A 1 94 ? 2.022 -2.907 -12.529 1.00 96.88 94 VAL A C 1
ATOM 753 O O . VAL A 1 94 ? 2.696 -3.279 -13.487 1.00 96.88 94 VAL A O 1
ATOM 756 N N . VAL A 1 95 ? 1.786 -3.683 -11.467 1.00 96.62 95 VAL A N 1
ATOM 757 C CA . VAL A 1 95 ? 2.289 -5.062 -11.318 1.00 96.62 95 VAL A CA 1
ATOM 758 C C . VAL A 1 95 ? 1.878 -5.930 -12.505 1.00 96.62 95 VAL A C 1
ATOM 760 O O . VAL A 1 95 ? 2.734 -6.563 -13.120 1.00 96.62 95 VAL A O 1
ATOM 763 N N . ASP A 1 96 ? 0.603 -5.895 -12.894 1.00 96.75 96 ASP A N 1
ATOM 764 C CA . ASP A 1 96 ? 0.080 -6.688 -14.011 1.00 96.75 96 ASP A CA 1
ATOM 765 C C . ASP A 1 96 ? 0.796 -6.356 -15.336 1.00 96.75 96 ASP A C 1
ATOM 767 O O . ASP A 1 96 ? 1.064 -7.250 -16.140 1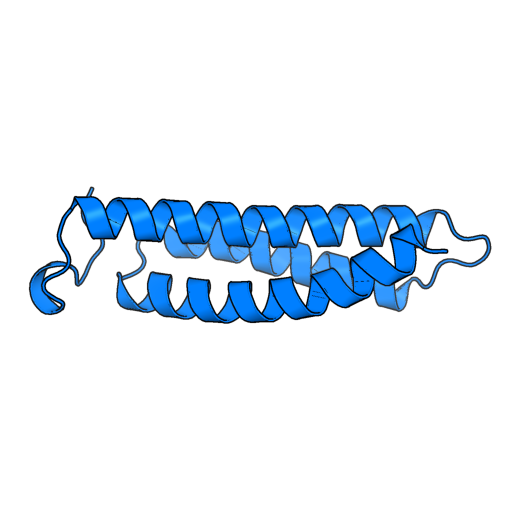.00 96.75 96 ASP A O 1
ATOM 771 N N . ARG A 1 97 ? 1.186 -5.090 -15.554 1.00 95.38 97 ARG A N 1
ATOM 772 C CA . ARG A 1 97 ? 1.976 -4.691 -16.735 1.00 95.38 97 ARG A CA 1
ATOM 773 C C . ARG A 1 97 ? 3.397 -5.245 -16.709 1.00 95.38 97 ARG A C 1
ATOM 775 O O . ARG A 1 97 ? 3.924 -5.555 -17.769 1.00 95.38 97 ARG A O 1
ATOM 782 N N . TYR A 1 98 ? 4.013 -5.344 -15.533 1.00 94.06 98 TYR A N 1
ATOM 783 C CA . TYR A 1 98 ? 5.353 -5.919 -15.384 1.00 94.06 98 TYR A CA 1
ATOM 784 C C . TYR A 1 98 ? 5.348 -7.441 -15.515 1.00 94.06 98 TYR A C 1
ATOM 786 O O . TYR A 1 98 ? 6.304 -7.990 -16.046 1.00 94.06 98 TYR A O 1
ATOM 794 N N . MET A 1 99 ? 4.278 -8.117 -15.088 1.00 92.25 99 MET A N 1
ATOM 795 C CA .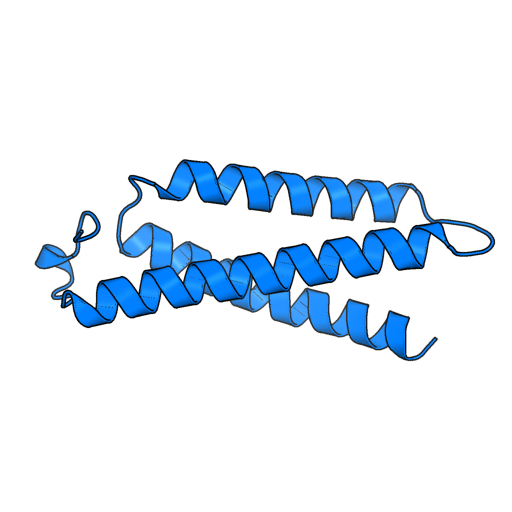 MET A 1 99 ? 4.146 -9.568 -15.268 1.00 92.25 99 MET A CA 1
ATOM 796 C C . MET A 1 99 ? 3.856 -9.972 -16.718 1.00 92.25 99 MET A C 1
ATOM 798 O O . MET A 1 99 ? 4.146 -11.100 -17.107 1.00 92.25 99 MET A O 1
ATOM 802 N N . ALA A 1 100 ? 3.252 -9.079 -17.504 1.00 92.38 100 ALA A N 1
ATOM 803 C CA . ALA A 1 100 ? 2.937 -9.322 -18.910 1.00 92.38 100 ALA A CA 1
ATOM 804 C C . ALA A 1 100 ? 4.081 -8.967 -19.884 1.00 92.38 100 ALA A C 1
ATOM 806 O O . ALA A 1 100 ? 3.942 -9.236 -21.079 1.00 92.38 100 ALA A O 1
ATOM 807 N N . ALA A 1 101 ? 5.152 -8.329 -19.401 1.00 73.56 101 ALA A N 1
ATOM 808 C CA . ALA A 1 101 ? 6.295 -7.856 -20.189 1.00 73.56 101 ALA A CA 1
ATOM 809 C C . ALA A 1 101 ? 7.474 -8.835 -20.131 1.00 73.56 101 ALA A C 1
ATOM 811 O O . ALA A 1 101 ? 8.165 -8.953 -21.168 1.00 73.56 101 ALA A O 1
#